Protein AF-X1KSU2-F1 (afdb_monomer_lite)

Organism: NCBI:txid412755

Radius of gyration: 9.7 Å; chains: 1; bounding box: 14×16×29 Å

pLDDT: mean 90.01, std 10.07, range [58.75, 97.5]

Sequence (31 aa):
MKKIGITTTVPVEILLAAGYQPVDLNNVFIT

Structure (mmCIF, N/CA/C/O backbone):
data_AF-X1KSU2-F1
#
_entry.id   AF-X1KSU2-F1
#
loop_
_atom_site.group_PDB
_atom_site.id
_atom_site.type_symbol
_atom_site.label_atom_id
_atom_site.label_alt_id
_atom_site.label_comp_id
_atom_site.label_asym_id
_atom_site.label_entity_id
_atom_site.label_seq_id
_atom_site.pdbx_PDB_ins_code
_atom_site.Cartn_x
_atom_site.Cartn_y
_atom_site.Cartn_z
_atom_site.occupancy
_atom_site.B_iso_or_equiv
_atom_site.auth_seq_id
_atom_site.auth_comp_id
_atom_site.auth_asym_id
_atom_site.auth_atom_id
_atom_site.pdbx_PDB_model_num
ATOM 1 N N . MET A 1 1 ? 0.162 11.850 10.183 1.00 77.62 1 MET A N 1
ATOM 2 C CA . MET A 1 1 ? 0.329 10.418 9.844 1.00 77.62 1 MET A CA 1
ATO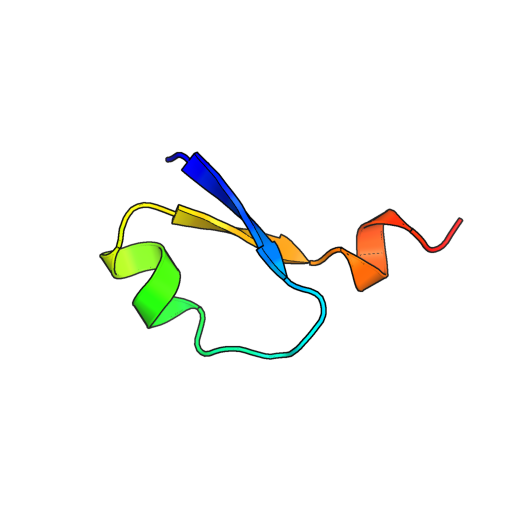M 3 C C . MET A 1 1 ? 1.662 10.248 9.135 1.00 77.62 1 MET A C 1
ATOM 5 O O . MET A 1 1 ? 1.983 11.078 8.289 1.00 77.62 1 MET A O 1
ATOM 9 N N . LYS A 1 2 ? 2.474 9.254 9.511 1.00 91.62 2 LYS A N 1
ATOM 10 C CA . LYS A 1 2 ? 3.771 9.007 8.852 1.00 91.62 2 LYS A CA 1
ATOM 11 C C . LYS A 1 2 ? 3.528 8.269 7.532 1.00 91.62 2 LYS A C 1
ATOM 13 O O . LYS A 1 2 ? 2.739 7.331 7.515 1.00 91.62 2 LYS A O 1
ATOM 18 N N . LYS A 1 3 ? 4.166 8.683 6.434 1.00 94.25 3 LYS A N 1
ATOM 19 C CA . LYS A 1 3 ? 4.041 7.976 5.148 1.00 94.25 3 LYS A CA 1
ATOM 20 C C . LYS A 1 3 ? 4.841 6.672 5.189 1.00 94.25 3 LYS A C 1
ATOM 22 O O . LYS A 1 3 ? 5.970 6.681 5.674 1.00 94.25 3 LYS A O 1
ATOM 27 N N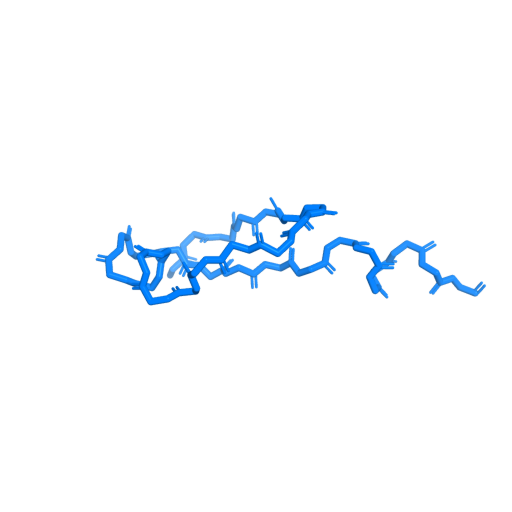 . ILE A 1 4 ? 4.272 5.586 4.675 1.00 94.75 4 ILE A N 1
ATOM 28 C CA . ILE A 1 4 ? 4.946 4.295 4.498 1.00 94.75 4 ILE A CA 1
ATOM 29 C C . ILE A 1 4 ? 4.745 3.814 3.062 1.00 94.75 4 ILE A C 1
ATOM 31 O O . ILE A 1 4 ? 3.621 3.786 2.569 1.00 94.75 4 ILE A O 1
ATOM 35 N N . GLY A 1 5 ? 5.837 3.483 2.378 1.00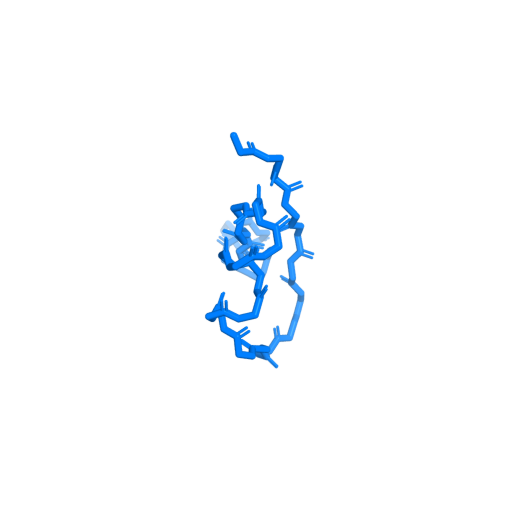 94.88 5 GLY A N 1
ATOM 36 C CA . GLY A 1 5 ? 5.781 2.934 1.027 1.00 94.88 5 GLY A CA 1
ATOM 37 C C . GLY A 1 5 ? 5.471 1.440 1.051 1.00 94.88 5 GLY A C 1
ATOM 38 O O . GLY A 1 5 ? 6.048 0.714 1.860 1.00 94.88 5 GLY A O 1
ATOM 39 N N . ILE A 1 6 ? 4.590 0.984 0.164 1.00 95.69 6 ILE A N 1
ATOM 40 C CA . ILE A 1 6 ? 4.298 -0.435 -0.053 1.00 95.69 6 ILE A CA 1
ATOM 41 C C . ILE A 1 6 ? 4.553 -0.791 -1.516 1.00 95.69 6 ILE A C 1
ATOM 43 O O . ILE A 1 6 ? 4.226 -0.024 -2.418 1.00 95.69 6 ILE A O 1
ATOM 47 N N . THR A 1 7 ? 5.157 -1.951 -1.744 1.00 93.44 7 THR A N 1
ATOM 48 C CA . THR A 1 7 ? 5.386 -2.519 -3.084 1.00 93.44 7 THR A CA 1
ATOM 49 C C . THR A 1 7 ? 4.517 -3.749 -3.340 1.00 93.44 7 THR A C 1
ATOM 51 O O . THR A 1 7 ? 4.516 -4.291 -4.439 1.00 93.44 7 THR A O 1
ATOM 54 N N . THR A 1 8 ? 3.750 -4.183 -2.340 1.00 92.50 8 THR A N 1
ATOM 55 C CA . THR A 1 8 ? 2.825 -5.316 -2.417 1.00 92.50 8 THR A CA 1
ATOM 56 C C . THR A 1 8 ? 1.514 -4.977 -1.715 1.00 92.50 8 THR A C 1
ATOM 58 O O . THR A 1 8 ? 1.452 -4.038 -0.915 1.00 92.50 8 THR A O 1
ATOM 61 N N . THR A 1 9 ? 0.468 -5.749 -1.996 1.00 93.00 9 THR A N 1
ATOM 62 C CA . THR A 1 9 ? -0.821 -5.621 -1.319 1.00 93.00 9 THR A CA 1
ATOM 63 C C . THR A 1 9 ? -0.693 -6.052 0.137 1.00 93.00 9 THR A C 1
ATOM 65 O O . THR A 1 9 ? -0.260 -7.160 0.447 1.00 93.00 9 THR A O 1
ATOM 68 N N . VAL A 1 10 ? -1.117 -5.171 1.035 1.00 94.12 10 VAL A N 1
ATOM 69 C CA . VAL A 1 10 ? -1.225 -5.424 2.473 1.00 94.12 10 VAL A CA 1
ATOM 70 C C . VAL A 1 10 ? -2.572 -4.885 2.967 1.00 94.12 10 VAL A C 1
ATOM 72 O O . VAL A 1 10 ? -3.077 -3.929 2.373 1.00 94.12 10 VAL A O 1
ATOM 75 N N . PRO A 1 11 ? -3.164 -5.445 4.037 1.00 96.50 11 PRO A N 1
ATOM 76 C CA . PRO A 1 11 ? -4.379 -4.890 4.634 1.00 96.50 11 PRO A CA 1
ATOM 77 C C . PRO A 1 11 ? -4.134 -3.460 5.138 1.00 96.50 11 PRO A C 1
ATOM 79 O O . PRO A 1 11 ? -3.358 -3.234 6.073 1.00 96.50 11 PRO A O 1
ATOM 82 N N . VAL A 1 12 ? -4.767 -2.477 4.497 1.00 95.62 12 VAL A N 1
ATOM 83 C CA . VAL A 1 12 ? -4.560 -1.044 4.768 1.00 95.62 12 VAL A CA 1
ATOM 84 C C . VAL A 1 12 ? -5.045 -0.641 6.159 1.00 95.62 12 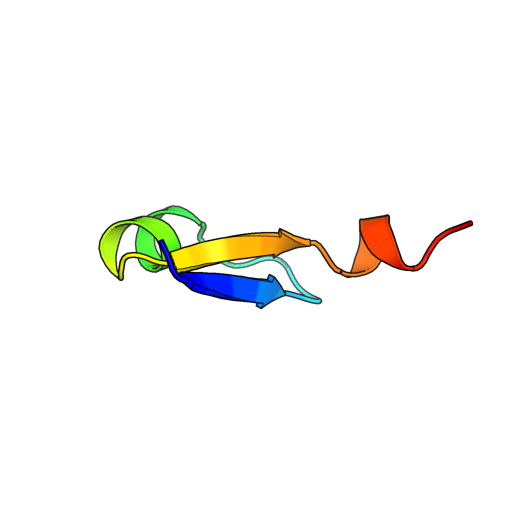VAL A C 1
ATOM 86 O O . VAL A 1 12 ? -4.471 0.243 6.790 1.00 95.62 12 VAL A O 1
ATOM 89 N N . GLU A 1 13 ? -6.049 -1.332 6.680 1.00 97.50 13 GLU A N 1
ATOM 90 C CA . GLU A 1 13 ? -6.668 -1.104 7.980 1.00 97.50 13 GLU A CA 1
ATOM 91 C C . GLU A 1 13 ? -5.648 -1.218 9.115 1.00 97.50 13 GLU A C 1
ATOM 93 O O . GLU A 1 13 ? -5.673 -0.425 10.054 1.00 97.50 13 GLU A O 1
ATOM 98 N N . ILE A 1 14 ? -4.697 -2.150 8.995 1.00 96.75 14 ILE A N 1
ATOM 99 C CA . ILE A 1 14 ? -3.619 -2.337 9.973 1.00 96.75 14 ILE A CA 1
ATOM 100 C C . ILE A 1 14 ? -2.660 -1.143 9.955 1.00 96.75 14 ILE A C 1
ATOM 102 O O . ILE A 1 14 ? -2.255 -0.650 11.008 1.00 96.75 14 ILE A O 1
ATOM 106 N N . LEU A 1 15 ? -2.324 -0.638 8.765 1.00 96.06 15 LEU A N 1
ATOM 107 C CA . LEU A 1 15 ? -1.439 0.519 8.609 1.00 96.06 15 LEU A CA 1
ATOM 108 C C . LEU A 1 15 ? -2.105 1.806 9.109 1.00 96.06 15 LEU A C 1
ATOM 110 O O . LEU A 1 15 ? -1.460 2.598 9.798 1.00 96.06 15 LEU A O 1
ATOM 114 N N . LEU A 1 16 ? -3.397 1.980 8.822 1.00 96.31 16 LEU A N 1
ATOM 115 C CA . LEU A 1 16 ? -4.197 3.098 9.317 1.00 96.31 16 LEU A CA 1
ATOM 116 C C . LEU A 1 16 ? -4.318 3.065 10.846 1.00 96.31 16 LEU A C 1
ATOM 118 O O . LEU A 1 16 ? -4.067 4.084 11.490 1.00 96.31 16 LEU A O 1
ATOM 122 N N . ALA A 1 17 ? -4.619 1.903 11.438 1.00 97.12 17 ALA A N 1
ATOM 123 C CA . ALA A 1 17 ? -4.676 1.725 12.893 1.00 97.12 17 ALA A CA 1
ATOM 124 C C . ALA A 1 17 ? -3.321 1.999 13.570 1.00 97.12 17 ALA A C 1
ATOM 126 O O . ALA A 1 17 ? -3.273 2.539 14.673 1.00 97.12 17 ALA A O 1
ATOM 127 N N . ALA A 1 18 ? -2.214 1.697 12.887 1.00 95.88 18 ALA A N 1
ATOM 128 C CA . ALA A 1 18 ? -0.857 2.006 13.333 1.00 95.88 18 ALA A CA 1
ATOM 129 C C . ALA A 1 18 ? -0.432 3.477 13.096 1.00 95.88 18 ALA A C 1
ATOM 131 O O . ALA A 1 18 ? 0.705 3.848 13.394 1.00 95.88 18 ALA A O 1
ATOM 132 N N . GLY A 1 19 ? -1.315 4.336 12.571 1.00 96.31 19 GLY A N 1
ATOM 133 C CA . GLY A 1 19 ? -1.052 5.766 12.363 1.00 96.31 19 GLY A CA 1
ATOM 134 C C . GLY A 1 19 ? -0.219 6.091 11.116 1.00 96.31 19 GLY A C 1
ATOM 135 O O . GLY A 1 19 ? 0.307 7.211 10.985 1.00 96.31 19 GLY A O 1
ATOM 136 N N . TYR A 1 20 ? -0.099 5.133 10.196 1.00 97.00 20 TYR A N 1
ATOM 137 C CA . TYR A 1 20 ? 0.593 5.299 8.925 1.00 97.00 20 TYR A CA 1
ATOM 138 C C . TYR A 1 20 ? -0.364 5.667 7.790 1.00 97.00 20 TYR A C 1
ATOM 140 O O . TYR A 1 20 ? -1.525 5.274 7.758 1.00 97.00 20 TYR A O 1
ATOM 148 N N . GLN A 1 21 ? 0.167 6.415 6.827 1.00 96.12 21 GLN A N 1
ATOM 149 C CA . GLN A 1 21 ? -0.450 6.658 5.531 1.00 96.12 21 GLN A CA 1
ATOM 150 C C . GLN A 1 21 ? 0.263 5.773 4.498 1.00 96.12 21 GLN A C 1
ATOM 152 O O . GLN A 1 21 ? 1.421 6.069 4.177 1.00 96.12 21 GLN A O 1
ATOM 157 N N . PRO A 1 22 ? -0.369 4.706 3.983 1.00 94.81 22 PRO A N 1
ATOM 158 C CA . PRO A 1 22 ? 0.235 3.896 2.934 1.00 94.81 22 PRO A CA 1
ATOM 159 C C . PRO A 1 22 ? 0.352 4.686 1.632 1.00 94.81 22 PRO A C 1
ATOM 161 O O . PRO A 1 22 ? -0.532 5.470 1.275 1.00 94.81 22 PRO A O 1
ATOM 164 N N . VAL A 1 23 ? 1.456 4.458 0.933 1.00 94.06 23 VAL A N 1
ATOM 165 C CA . VAL A 1 23 ? 1.755 4.981 -0.396 1.00 94.06 23 VAL A CA 1
ATOM 166 C C . VAL A 1 23 ? 2.112 3.790 -1.271 1.00 94.06 23 VAL A C 1
ATOM 168 O O . VAL A 1 23 ? 3.112 3.121 -1.018 1.00 94.06 23 VAL A O 1
ATOM 171 N N . ASP A 1 24 ? 1.296 3.521 -2.284 1.00 92.31 24 ASP A N 1
ATOM 172 C CA . ASP A 1 24 ? 1.599 2.485 -3.265 1.00 92.31 24 ASP A CA 1
ATOM 173 C C . ASP A 1 24 ? 2.715 2.968 -4.186 1.00 92.31 24 ASP A C 1
ATOM 175 O O . ASP A 1 24 ? 2.531 3.866 -5.010 1.00 92.31 24 ASP A O 1
ATOM 179 N N . LEU A 1 25 ? 3.893 2.382 -4.012 1.00 91.62 25 LEU A N 1
ATOM 180 C CA . LEU A 1 25 ? 5.071 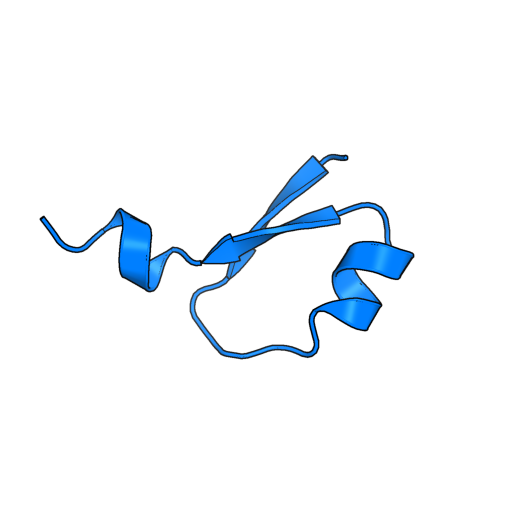2.754 -4.771 1.00 91.62 25 LEU A CA 1
ATOM 181 C C . LEU A 1 25 ? 5.010 2.243 -6.211 1.00 91.62 25 LEU A C 1
ATOM 183 O O . LEU A 1 25 ? 5.604 2.874 -7.081 1.00 91.62 25 LEU A O 1
ATOM 187 N N . ASN A 1 26 ? 4.258 1.176 -6.499 1.00 86.25 26 ASN A N 1
ATOM 188 C CA . ASN A 1 26 ? 4.133 0.668 -7.867 1.00 86.25 26 ASN A CA 1
ATOM 189 C C . ASN A 1 26 ? 3.509 1.719 -8.791 1.00 86.25 26 ASN A C 1
ATOM 191 O O . ASN A 1 26 ? 3.944 1.876 -9.923 1.00 86.25 26 ASN A O 1
ATOM 195 N N . ASN A 1 27 ? 2.550 2.496 -8.285 1.00 77.69 27 ASN A N 1
ATOM 196 C CA . ASN A 1 27 ? 1.905 3.571 -9.040 1.00 77.69 27 ASN A CA 1
ATOM 197 C C . ASN A 1 27 ? 2.734 4.866 -9.105 1.00 77.69 27 ASN A C 1
ATOM 199 O O . ASN A 1 27 ? 2.505 5.693 -9.980 1.00 77.69 27 ASN A O 1
ATOM 203 N N . VAL A 1 28 ? 3.690 5.061 -8.192 1.00 76.81 28 VAL A N 1
ATOM 204 C CA . VAL A 1 28 ? 4.550 6.259 -8.158 1.00 76.81 28 VAL A CA 1
ATOM 205 C C . VAL A 1 28 ? 5.747 6.132 -9.111 1.00 76.81 28 VAL A C 1
ATOM 207 O O . VAL A 1 28 ? 6.253 7.147 -9.581 1.00 76.81 28 VAL A O 1
ATOM 210 N N . PHE A 1 29 ? 6.203 4.910 -9.408 1.00 69.19 29 PHE A N 1
ATOM 211 C CA . PHE A 1 29 ? 7.377 4.657 -10.257 1.00 69.19 29 PHE A CA 1
ATOM 212 C C . PHE A 1 29 ? 7.060 4.351 -11.729 1.00 69.19 29 PHE A C 1
ATOM 214 O O . PHE A 1 29 ? 7.987 4.230 -12.528 1.00 69.19 29 PHE A O 1
ATOM 221 N N . ILE A 1 30 ? 5.784 4.243 -12.104 1.00 65.75 30 ILE A N 1
ATOM 222 C CA . ILE A 1 30 ? 5.367 4.122 -13.506 1.00 65.75 30 ILE A CA 1
ATO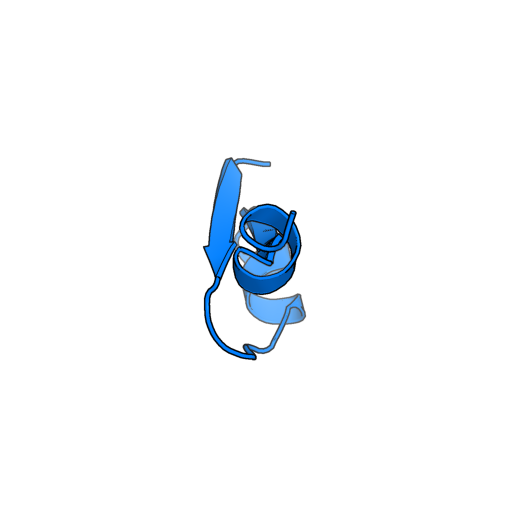M 223 C C . ILE A 1 30 ? 5.161 5.545 -14.048 1.00 65.75 30 ILE A C 1
ATOM 225 O O . ILE A 1 30 ? 4.252 6.247 -13.614 1.00 65.75 30 ILE A O 1
ATOM 229 N N . THR A 1 31 ? 6.045 5.981 -14.951 1.00 58.75 31 THR A N 1
ATOM 230 C CA . THR A 1 31 ? 5.906 7.195 -15.780 1.00 58.75 31 THR A CA 1
ATOM 231 C C . THR A 1 31 ? 5.648 6.787 -17.219 1.00 58.75 31 THR A C 1
ATOM 233 O O . THR A 1 31 ? 6.293 5.807 -17.657 1.00 58.75 31 THR A O 1
#

Foldseek 3Di:
DAEDEDQDDDDVVVCVVVVYDYDDVVVVPDD

Secondary structure (DSSP, 8-state):
-EEEEESS---HHHHHHTTEEEEEHHHHS--